Protein AF-A0A3C0C4B9-F1 (afdb_monomer_lite)

Foldseek 3Di:
DDPPPPCVVVVVVVVVVVVVVCCVVVVPPCPVVPAPQAADEPVVVVVCLVVVQWAEWEDDQQKIWTAGPVRHIYIYGHNDCVCVQVVSVVSVHHYHYDDDPDPPPPD

Secondary structure (DSSP, 8-state):
----TTTHHHHHHHHHHHHHHHHHHHS---TTTT---EE--HHHHHHHHHTT-EEEEEEETTEEEEEETTS-EEEEE-S--TTHHHHHHHTT-EEEEPPP---TT--

Sequence (107 aa):
MKKTSKNVGMYIILIVLVVSLVNVFLTPDGNKAGQTVEVLPYSQFLNEVNLGNVTKVKIDHEQLKGTLKSGKEFTTYILDPGTLPSEIAQKGVEVEVVPPPKNSWLT

Radius of gyration: 23.11 Å; chains: 1; bounding box: 40×40×72 Å

pLDDT: mean 81.41, std 14.68, range [41.47, 94.0]

Structure (mmCIF, N/CA/C/O backbone):
data_AF-A0A3C0C4B9-F1
#
_entry.id   AF-A0A3C0C4B9-F1
#
loop_
_atom_site.group_PDB
_atom_site.id
_atom_site.type_symbol
_atom_site.label_atom_id
_atom_site.label_alt_id
_atom_site.label_comp_id
_atom_site.label_asym_id
_atom_site.label_entity_id
_atom_site.label_seq_id
_atom_site.pdbx_PDB_ins_code
_atom_site.Cartn_x
_atom_site.Cartn_y
_atom_site.Cartn_z
_atom_site.occupancy
_atom_site.B_iso_or_equiv
_atom_site.auth_seq_id
_atom_site.auth_comp_id
_atom_site.auth_asym_id
_atom_site.auth_atom_id
_atom_site.pdbx_PDB_model_num
ATOM 1 N N . MET A 1 1 ? 26.427 11.526 -60.315 1.00 47.56 1 MET A N 1
ATOM 2 C CA . MET A 1 1 ? 25.892 11.955 -59.000 1.00 47.56 1 MET A CA 1
ATOM 3 C C . MET A 1 1 ? 24.709 11.057 -58.647 1.00 47.56 1 MET A C 1
ATOM 5 O O . MET A 1 1 ? 23.760 10.992 -59.419 1.00 47.56 1 MET A O 1
ATOM 9 N N . LYS A 1 2 ? 24.826 10.241 -57.589 1.00 51.56 2 LYS A N 1
ATOM 10 C CA . LYS A 1 2 ? 23.886 9.147 -57.268 1.00 51.56 2 LYS A CA 1
ATOM 11 C C . LYS A 1 2 ? 22.532 9.695 -56.778 1.00 51.56 2 LYS A C 1
ATOM 13 O O . LYS A 1 2 ? 22.499 10.574 -55.927 1.00 51.56 2 LYS A O 1
ATOM 18 N N . LYS A 1 3 ? 21.422 9.147 -57.296 1.00 59.97 3 LYS A N 1
ATOM 19 C CA . LYS A 1 3 ? 20.025 9.444 -56.908 1.00 59.97 3 LYS A CA 1
ATOM 20 C C . LYS A 1 3 ? 19.670 8.847 -55.533 1.00 59.97 3 LYS A C 1
ATOM 22 O O . LYS A 1 3 ? 18.766 8.028 -55.429 1.00 59.97 3 LYS A O 1
ATOM 27 N N . THR A 1 4 ? 20.392 9.206 -54.479 1.00 57.97 4 THR A N 1
ATOM 28 C CA . THR A 1 4 ? 20.120 8.715 -53.113 1.00 57.97 4 THR A CA 1
ATOM 29 C C . THR A 1 4 ? 19.229 9.654 -52.303 1.00 57.97 4 THR A C 1
ATOM 31 O O . THR A 1 4 ? 18.772 9.278 -51.235 1.00 57.97 4 THR A O 1
ATOM 34 N N . SER A 1 5 ? 18.907 10.847 -52.809 1.00 59.16 5 SER A N 1
ATOM 35 C CA . SER A 1 5 ? 18.149 11.857 -52.059 1.00 59.16 5 SER A CA 1
ATOM 36 C C . SER A 1 5 ? 16.630 11.654 -52.037 1.00 59.16 5 SER A C 1
ATOM 38 O O . SER A 1 5 ? 15.954 12.307 -51.250 1.00 59.16 5 SER A O 1
ATOM 40 N N . LYS A 1 6 ? 16.063 10.765 -52.866 1.00 64.75 6 LYS A N 1
ATOM 41 C CA . LYS A 1 6 ? 14.598 10.687 -53.034 1.00 64.75 6 LYS A CA 1
ATOM 42 C C . LYS A 1 6 ? 13.887 9.830 -51.980 1.00 64.75 6 LYS A C 1
ATOM 44 O O . LYS A 1 6 ? 12.709 10.045 -51.725 1.00 64.75 6 LYS A O 1
ATOM 49 N N . ASN A 1 7 ? 14.599 8.910 -51.329 1.00 70.44 7 ASN A N 1
ATOM 50 C CA . ASN A 1 7 ? 13.995 7.952 -50.394 1.00 70.44 7 ASN A CA 1
ATOM 51 C C . ASN A 1 7 ? 14.400 8.214 -48.938 1.00 70.44 7 ASN A C 1
ATOM 53 O O . ASN A 1 7 ? 13.774 7.686 -48.027 1.00 70.44 7 ASN A O 1
ATOM 57 N N . VAL A 1 8 ? 15.407 9.061 -48.704 1.00 82.00 8 VAL A N 1
ATOM 58 C CA . VAL A 1 8 ? 15.902 9.383 -47.356 1.00 82.00 8 VAL A CA 1
ATOM 59 C C . VAL A 1 8 ? 14.807 10.017 -46.496 1.00 82.00 8 VAL A C 1
ATOM 61 O O . VAL A 1 8 ? 14.661 9.640 -45.340 1.00 82.00 8 VAL A O 1
ATOM 64 N N . GLY A 1 9 ? 13.969 10.890 -47.068 1.00 83.31 9 GLY A N 1
ATOM 65 C CA . GLY A 1 9 ? 12.836 11.478 -46.345 1.00 83.31 9 GLY A CA 1
ATOM 66 C C . GLY A 1 9 ? 11.822 10.439 -45.851 1.00 83.31 9 GLY A C 1
ATOM 67 O O . GLY A 1 9 ? 11.355 10.532 -44.721 1.00 83.31 9 GLY A O 1
ATOM 68 N N . MET A 1 10 ? 11.543 9.404 -46.652 1.00 86.81 10 MET A N 1
ATOM 69 C CA . MET A 1 10 ? 10.645 8.309 -46.264 1.00 86.81 10 MET A CA 1
ATOM 70 C C . MET A 1 10 ? 11.217 7.503 -45.093 1.00 86.81 10 MET A C 1
ATOM 72 O O . MET A 1 10 ? 10.491 7.194 -44.152 1.00 86.81 10 MET A O 1
ATOM 76 N N . TYR A 1 11 ? 12.520 7.209 -45.117 1.00 88.56 11 TYR A N 1
ATOM 77 C CA . TYR A 1 11 ? 13.179 6.502 -44.017 1.00 88.56 11 TYR A CA 1
ATOM 78 C C . TYR A 1 11 ? 13.228 7.339 -42.734 1.00 88.56 11 TYR A C 1
ATOM 8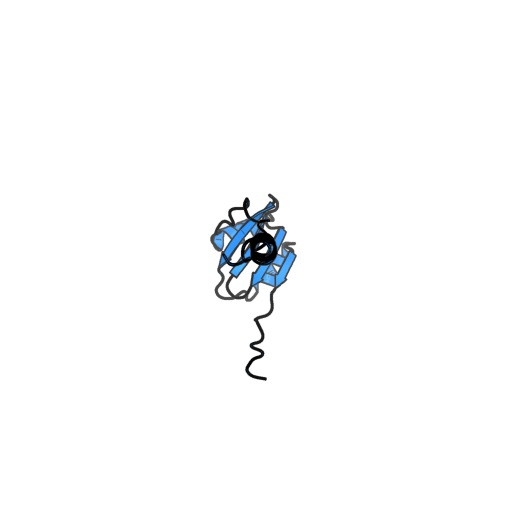0 O O . TYR A 1 11 ? 13.016 6.792 -41.657 1.00 88.56 11 TYR A O 1
ATOM 88 N N . ILE A 1 12 ? 13.432 8.658 -42.833 1.00 90.50 12 ILE A N 1
ATOM 89 C CA . ILE A 1 12 ? 13.387 9.559 -41.670 1.00 90.50 12 ILE A CA 1
ATOM 90 C C . ILE A 1 12 ? 11.991 9.551 -41.036 1.00 90.50 12 ILE A C 1
ATOM 92 O O . ILE A 1 12 ? 11.878 9.386 -39.826 1.00 90.50 12 ILE A O 1
ATOM 96 N N . ILE A 1 13 ? 10.930 9.661 -41.842 1.00 92.50 13 ILE A N 1
ATOM 97 C CA . ILE A 1 13 ? 9.543 9.600 -41.352 1.00 92.50 13 ILE A CA 1
ATOM 98 C C . ILE A 1 13 ? 9.266 8.262 -40.656 1.00 92.50 13 ILE A C 1
ATOM 100 O O . ILE A 1 13 ? 8.659 8.239 -39.589 1.00 92.50 13 ILE A O 1
ATOM 104 N N . LEU A 1 14 ? 9.746 7.155 -41.228 1.00 92.69 14 LEU A N 1
ATOM 105 C CA . LEU A 1 14 ? 9.567 5.819 -40.662 1.00 92.69 14 LEU A CA 1
ATOM 106 C C . LEU A 1 14 ? 10.289 5.677 -39.311 1.00 92.69 14 LEU A C 1
ATOM 108 O O . LEU A 1 14 ? 9.701 5.175 -38.357 1.00 92.69 14 LEU A O 1
ATOM 112 N N . ILE A 1 15 ? 11.522 6.179 -39.198 1.00 93.25 15 ILE A N 1
ATOM 113 C CA . ILE A 1 15 ? 12.275 6.187 -37.933 1.00 93.25 15 ILE A CA 1
ATOM 114 C C . ILE A 1 15 ? 11.549 7.026 -36.874 1.00 93.25 15 ILE A C 1
ATOM 116 O O . ILE A 1 15 ? 11.379 6.560 -35.750 1.00 93.25 15 ILE A O 1
ATOM 120 N N . VAL A 1 16 ? 11.078 8.228 -37.227 1.00 93.62 16 VAL A N 1
ATOM 121 C CA . VAL A 1 16 ? 10.316 9.089 -36.305 1.00 93.62 16 VAL A CA 1
ATOM 122 C C . VAL A 1 16 ? 9.046 8.384 -35.828 1.00 93.62 16 VAL A C 1
ATOM 124 O O . VAL A 1 16 ? 8.776 8.381 -34.631 1.00 93.62 16 VAL A O 1
ATOM 127 N N . LEU A 1 17 ? 8.315 7.718 -36.729 1.00 93.88 17 LEU A N 1
ATOM 128 C CA . LEU A 1 17 ? 7.116 6.954 -36.383 1.00 93.88 17 LEU A CA 1
ATOM 129 C C . LEU A 1 17 ? 7.425 5.847 -35.364 1.00 93.88 17 LEU A C 1
ATOM 131 O O . LEU A 1 17 ? 6.734 5.730 -34.356 1.00 93.88 17 LEU A O 1
ATOM 135 N N . VAL A 1 18 ? 8.475 5.055 -35.598 1.00 92.81 18 VAL A N 1
ATOM 136 C CA . VAL A 1 18 ? 8.874 3.972 -34.686 1.00 92.81 18 VAL A CA 1
ATOM 137 C C . VAL A 1 18 ? 9.281 4.526 -33.321 1.00 92.81 18 VAL A C 1
ATOM 139 O O . VAL A 1 18 ? 8.827 4.006 -32.306 1.00 92.81 18 VAL A O 1
ATOM 142 N N . VAL A 1 19 ? 10.073 5.602 -33.276 1.00 91.00 19 VAL A N 1
ATOM 143 C CA . VAL A 1 19 ? 10.467 6.254 -32.014 1.00 91.00 19 VAL A CA 1
ATOM 144 C C . VAL A 1 19 ? 9.245 6.788 -31.266 1.00 91.00 19 VAL A C 1
ATOM 146 O O . VAL A 1 1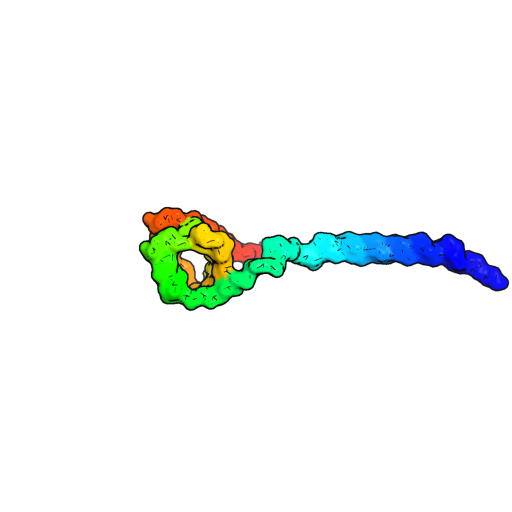9 ? 9.152 6.607 -30.055 1.00 91.00 19 VAL A O 1
ATOM 149 N N . SER A 1 20 ? 8.277 7.385 -31.965 1.00 86.88 20 SER A N 1
ATOM 150 C CA . SER A 1 20 ? 7.021 7.832 -31.355 1.00 86.88 20 SER A CA 1
ATOM 151 C C . SER A 1 20 ? 6.199 6.673 -30.794 1.00 86.88 20 SER A C 1
ATOM 153 O O . SER A 1 20 ? 5.693 6.791 -29.683 1.00 86.88 20 SER A O 1
ATOM 155 N N . LEU A 1 21 ? 6.089 5.547 -31.507 1.00 87.94 21 LEU A N 1
ATOM 156 C CA . LEU A 1 21 ? 5.373 4.365 -31.013 1.00 87.94 21 LEU A CA 1
ATOM 157 C C . LEU A 1 21 ? 6.070 3.755 -29.796 1.00 87.94 21 LEU A C 1
ATOM 159 O O . LEU A 1 21 ? 5.416 3.476 -28.799 1.00 87.94 21 LEU A O 1
ATOM 163 N N . VAL A 1 22 ? 7.394 3.613 -29.839 1.00 85.94 22 VAL A N 1
ATOM 164 C CA . VAL A 1 22 ? 8.201 3.197 -28.684 1.00 85.94 22 VAL A CA 1
ATOM 165 C C . VAL A 1 22 ? 7.962 4.151 -27.518 1.00 85.94 22 VAL A C 1
ATOM 167 O O . VAL A 1 22 ? 7.742 3.689 -26.411 1.00 85.94 22 VAL A O 1
ATOM 170 N N . ASN A 1 23 ? 7.911 5.463 -27.744 1.00 81.00 23 ASN A N 1
ATOM 171 C CA . ASN A 1 23 ? 7.616 6.413 -26.677 1.00 81.00 23 ASN A CA 1
ATOM 172 C C . ASN A 1 23 ? 6.186 6.250 -26.131 1.00 81.00 23 ASN A C 1
ATOM 174 O O . ASN A 1 23 ? 5.990 6.386 -24.938 1.00 81.00 23 ASN A O 1
ATOM 178 N N . VAL A 1 24 ? 5.188 5.914 -26.950 1.00 77.25 24 VAL A N 1
ATOM 179 C CA . VAL A 1 24 ? 3.810 5.684 -26.471 1.00 77.25 24 VAL A CA 1
ATOM 180 C C . VAL A 1 24 ? 3.671 4.359 -25.712 1.00 77.25 24 VAL A C 1
ATOM 182 O O . VAL A 1 24 ? 2.970 4.312 -24.710 1.00 77.25 24 VAL A O 1
ATOM 185 N N . PHE A 1 25 ? 4.337 3.293 -26.162 1.00 75.00 25 PHE A N 1
ATOM 186 C CA . PHE A 1 25 ? 4.219 1.956 -25.563 1.00 75.00 25 PHE A CA 1
ATOM 187 C C . PHE A 1 25 ? 5.232 1.679 -24.445 1.00 75.00 25 PHE A C 1
ATOM 189 O O . PHE A 1 25 ? 4.985 0.822 -23.602 1.00 75.00 25 PHE A O 1
ATOM 196 N N . LEU A 1 26 ? 6.378 2.363 -24.448 1.00 67.88 26 LEU A N 1
ATOM 197 C CA . LEU A 1 26 ? 7.442 2.214 -23.451 1.00 67.88 26 LEU A CA 1
ATOM 198 C C . LEU A 1 26 ? 7.554 3.411 -22.509 1.00 67.88 26 LEU A C 1
ATOM 200 O O . LEU A 1 26 ? 8.334 3.323 -21.565 1.00 67.88 26 LEU A O 1
ATOM 204 N N . THR A 1 27 ? 6.814 4.508 -22.719 1.00 60.34 27 THR A N 1
ATOM 205 C CA . THR A 1 27 ? 6.590 5.441 -21.608 1.00 60.34 27 THR A CA 1
ATOM 206 C C . THR A 1 27 ? 5.584 4.756 -20.699 1.00 60.34 27 THR A C 1
ATOM 208 O O . THR A 1 27 ? 4.425 4.632 -21.095 1.00 60.34 27 THR A O 1
ATOM 211 N N . PRO A 1 28 ? 5.996 4.266 -19.516 1.00 58.00 28 PRO A N 1
ATOM 212 C CA . PRO A 1 28 ? 5.040 3.725 -18.568 1.00 58.00 28 PRO A CA 1
ATOM 213 C C . PRO A 1 28 ? 4.030 4.832 -18.293 1.00 58.00 28 PRO A C 1
ATOM 215 O O . PRO A 1 28 ? 4.446 5.942 -17.957 1.00 58.00 28 PRO A O 1
ATOM 218 N N . ASP A 1 29 ? 2.744 4.549 -18.518 1.00 52.94 29 ASP A N 1
ATOM 219 C CA . ASP A 1 29 ? 1.624 5.463 -18.323 1.00 52.94 29 ASP A CA 1
ATOM 220 C C . ASP A 1 29 ? 1.914 6.477 -17.213 1.00 52.94 29 ASP A C 1
ATOM 222 O O . ASP A 1 29 ? 1.843 6.185 -16.017 1.00 52.94 29 ASP A O 1
ATOM 226 N N . GLY A 1 30 ? 2.241 7.701 -17.629 1.00 46.59 30 GLY A N 1
ATOM 227 C CA . GLY A 1 30 ? 2.511 8.847 -16.766 1.00 46.59 30 GLY A CA 1
ATOM 228 C C . GLY A 1 30 ? 1.271 9.340 -16.016 1.00 46.59 30 GLY A C 1
ATOM 229 O O . GLY A 1 30 ? 1.287 10.440 -15.472 1.00 46.59 30 GLY A O 1
ATOM 230 N N . ASN A 1 31 ? 0.222 8.519 -15.901 1.00 44.19 31 ASN A N 1
ATOM 231 C CA . ASN A 1 31 ? -0.937 8.730 -15.032 1.00 44.19 31 ASN A CA 1
ATOM 232 C C . ASN A 1 31 ? -0.585 8.618 -13.530 1.00 44.19 31 ASN A C 1
ATOM 234 O O . ASN A 1 31 ? -1.461 8.440 -12.692 1.00 44.19 31 ASN A O 1
ATOM 238 N N . LYS A 1 32 ? 0.703 8.730 -13.178 1.00 49.47 32 LYS A N 1
ATOM 239 C CA . LYS A 1 32 ? 1.227 8.930 -11.819 1.00 49.47 32 LYS A CA 1
ATOM 240 C C . LYS A 1 32 ? 2.261 10.066 -11.752 1.00 49.47 32 LYS A C 1
ATOM 242 O O . LYS A 1 32 ? 2.978 10.185 -10.769 1.00 49.47 32 LYS A O 1
ATOM 247 N N . ALA A 1 33 ? 2.345 10.942 -12.757 1.00 41.47 33 ALA A N 1
ATOM 248 C CA . ALA A 1 33 ? 3.279 12.078 -12.769 1.00 41.47 33 ALA A CA 1
ATOM 249 C C . ALA A 1 33 ? 2.851 13.269 -11.875 1.00 41.47 33 ALA A C 1
ATOM 251 O O . ALA A 1 33 ? 3.409 14.357 -11.987 1.00 41.47 33 ALA A O 1
ATOM 252 N N . GLY A 1 34 ? 1.875 13.082 -10.979 1.00 44.03 34 GLY A N 1
ATOM 253 C CA . GLY A 1 34 ? 1.421 14.113 -10.036 1.00 44.03 34 GLY A CA 1
ATOM 254 C C . GLY A 1 34 ? 1.091 13.611 -8.630 1.00 44.03 34 GLY A C 1
ATOM 255 O O . GLY A 1 34 ? 0.757 14.417 -7.767 1.00 44.03 34 GLY A O 1
ATOM 256 N N . GLN A 1 35 ? 1.193 12.307 -8.370 1.00 49.91 35 GLN A N 1
ATOM 257 C CA . GLN A 1 35 ? 1.033 11.764 -7.026 1.00 49.91 35 GLN A CA 1
ATOM 258 C C . GLN A 1 35 ? 2.405 11.310 -6.561 1.00 49.91 35 GLN A C 1
ATOM 260 O O . GLN A 1 35 ? 2.883 10.240 -6.925 1.00 49.91 35 GLN A O 1
ATOM 265 N N . THR A 1 36 ? 3.069 12.169 -5.793 1.00 55.25 36 THR A N 1
ATOM 266 C CA . THR A 1 36 ? 4.193 11.760 -4.959 1.00 55.25 36 THR A CA 1
ATOM 267 C C . THR A 1 36 ? 3.713 10.591 -4.106 1.00 55.25 36 THR A C 1
ATOM 269 O O . THR A 1 36 ? 2.988 10.781 -3.132 1.00 55.25 36 THR A O 1
ATOM 272 N N . VAL A 1 37 ? 4.055 9.369 -4.519 1.00 64.00 37 VAL A N 1
ATOM 273 C CA . VAL A 1 37 ? 3.812 8.175 -3.717 1.00 64.00 37 VAL A CA 1
ATOM 274 C C . VAL A 1 37 ? 4.699 8.324 -2.492 1.00 64.00 37 VAL A C 1
ATOM 276 O O . VAL A 1 37 ? 5.910 8.114 -2.550 1.00 64.00 37 VAL A O 1
ATOM 279 N N . GLU A 1 38 ? 4.105 8.798 -1.404 1.00 80.50 38 GLU A N 1
ATOM 280 C CA . GLU A 1 38 ? 4.838 9.050 -0.175 1.00 80.50 38 G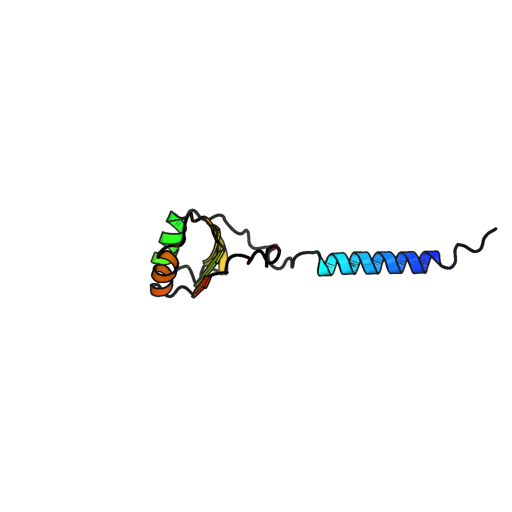LU A CA 1
ATOM 281 C C . GLU A 1 38 ? 5.173 7.714 0.483 1.00 80.50 38 GLU A C 1
ATOM 283 O O . GLU A 1 38 ? 4.330 6.815 0.567 1.00 80.50 38 GLU A O 1
ATOM 288 N N . VAL A 1 39 ? 6.416 7.578 0.941 1.00 87.75 39 VAL A N 1
ATOM 289 C CA . VAL A 1 39 ? 6.803 6.440 1.768 1.00 87.75 39 VAL A CA 1
ATOM 290 C C . VAL A 1 39 ? 6.248 6.687 3.164 1.00 87.75 39 VAL A C 1
ATOM 292 O O . VAL A 1 39 ? 6.752 7.533 3.899 1.00 87.75 39 VAL A O 1
ATOM 295 N N . LEU A 1 40 ? 5.190 5.959 3.510 1.00 89.88 40 LEU A N 1
ATOM 296 C CA . LEU A 1 40 ? 4.523 6.060 4.798 1.00 89.88 40 LEU A CA 1
ATOM 297 C C . LEU A 1 40 ? 5.115 5.018 5.759 1.00 89.88 40 LEU A C 1
ATOM 299 O O . LEU A 1 40 ? 5.107 3.821 5.442 1.00 89.88 40 LEU A O 1
ATOM 303 N N . PRO A 1 41 ? 5.608 5.424 6.943 1.00 92.69 41 PRO A N 1
ATOM 304 C CA . PRO A 1 41 ? 6.046 4.480 7.964 1.00 92.69 41 PRO A CA 1
ATOM 305 C C . PRO A 1 41 ? 4.927 3.507 8.341 1.00 92.69 41 PRO A C 1
ATOM 307 O O . PRO A 1 41 ? 3.762 3.895 8.435 1.00 92.69 41 PRO A O 1
ATOM 310 N N . TYR A 1 42 ? 5.280 2.250 8.608 1.00 90.44 42 TYR A N 1
ATOM 311 C CA . TYR A 1 42 ? 4.307 1.198 8.917 1.00 90.44 42 TYR A CA 1
ATOM 312 C C . TYR A 1 42 ? 3.393 1.545 10.107 1.00 90.44 42 TYR A C 1
ATOM 314 O O . TYR A 1 42 ? 2.180 1.354 10.047 1.00 90.44 42 TYR A O 1
ATOM 322 N N . SER A 1 43 ? 3.949 2.129 11.172 1.00 91.19 43 SER A N 1
ATOM 323 C CA . SER A 1 43 ? 3.176 2.575 12.339 1.00 91.19 43 SER A CA 1
ATOM 324 C C . SER A 1 43 ? 2.133 3.636 11.983 1.00 91.19 43 SER A C 1
ATOM 326 O O . SER A 1 43 ? 1.015 3.607 12.496 1.00 91.19 43 SER A O 1
ATOM 328 N N . GLN A 1 44 ? 2.476 4.552 11.079 1.00 92.06 44 GLN A N 1
ATOM 329 C CA . GLN A 1 44 ? 1.563 5.590 10.625 1.00 92.06 44 GLN A CA 1
ATOM 330 C C . GLN A 1 44 ? 0.483 5.013 9.711 1.00 92.06 44 GLN A C 1
ATOM 332 O O . GLN A 1 44 ? -0.681 5.359 9.869 1.00 92.06 44 GLN A O 1
ATOM 337 N N . PHE A 1 45 ? 0.831 4.065 8.839 1.00 92.62 45 PHE A N 1
ATOM 338 C CA . PHE A 1 45 ? -0.152 3.292 8.079 1.00 92.62 45 PHE A CA 1
ATOM 339 C C . PHE A 1 45 ? -1.186 2.620 8.996 1.00 92.62 45 PHE A C 1
ATOM 341 O O . PHE A 1 45 ? -2.385 2.798 8.786 1.00 92.62 45 PHE A O 1
ATOM 348 N N . LEU A 1 46 ? -0.749 1.909 10.042 1.00 91.62 46 LEU A N 1
ATOM 349 C CA . LEU A 1 46 ? -1.668 1.282 10.998 1.00 91.62 46 LEU A CA 1
ATOM 350 C C . LEU A 1 46 ? -2.578 2.306 11.683 1.00 91.62 46 LEU A C 1
ATOM 352 O O . LEU A 1 46 ? -3.757 2.035 11.912 1.00 91.62 46 LEU A O 1
ATOM 356 N N . ASN A 1 47 ? -2.050 3.489 11.998 1.00 93.38 47 ASN A N 1
ATOM 357 C CA . ASN A 1 47 ? -2.852 4.572 12.552 1.00 93.38 47 ASN A CA 1
ATOM 358 C C . ASN A 1 47 ? -3.919 5.049 11.552 1.00 93.38 47 ASN A C 1
ATOM 360 O O . ASN A 1 47 ? -5.091 5.120 11.907 1.00 93.38 47 ASN A O 1
ATOM 364 N N . GLU A 1 48 ? -3.552 5.286 10.290 1.00 92.56 48 GLU A N 1
ATOM 365 C CA . GLU A 1 48 ? -4.498 5.684 9.238 1.00 92.56 48 GLU A CA 1
ATOM 366 C C . GLU A 1 48 ? -5.577 4.621 8.981 1.00 92.56 48 GLU A C 1
ATOM 368 O O . GLU A 1 48 ? -6.738 4.963 8.742 1.00 92.56 48 GLU A O 1
ATOM 373 N N . VAL A 1 49 ? -5.236 3.331 9.067 1.00 93.06 49 VAL A N 1
ATOM 374 C CA . VAL A 1 49 ? -6.217 2.236 8.978 1.00 93.06 49 VAL A CA 1
ATOM 375 C C . VAL A 1 49 ? -7.179 2.268 10.163 1.00 93.06 49 VAL A C 1
ATOM 377 O O . VAL A 1 49 ? -8.389 2.161 9.971 1.00 93.06 49 VAL A O 1
ATOM 380 N N . ASN A 1 50 ? -6.671 2.451 11.384 1.00 91.31 50 ASN A N 1
ATOM 381 C CA . ASN A 1 50 ? -7.509 2.525 12.583 1.00 91.31 50 ASN A CA 1
ATOM 382 C C . ASN A 1 50 ? -8.422 3.758 12.593 1.00 91.31 50 ASN A C 1
ATOM 384 O O . ASN A 1 50 ? -9.556 3.670 13.059 1.00 91.31 50 ASN A O 1
ATOM 388 N N . LEU A 1 51 ? -7.954 4.878 12.039 1.00 92.06 51 LEU A N 1
ATOM 389 C CA . LEU A 1 51 ? -8.756 6.082 11.811 1.00 92.06 51 LEU A CA 1
ATOM 390 C C . LEU A 1 51 ? -9.760 5.918 10.656 1.00 92.06 51 LEU A C 1
ATOM 392 O O . LEU A 1 51 ? -10.631 6.765 10.467 1.00 92.06 51 LEU A O 1
ATOM 396 N N . GLY A 1 52 ? -9.656 4.837 9.876 1.00 92.12 52 GLY A N 1
ATOM 397 C CA . GLY A 1 52 ? -10.505 4.580 8.719 1.00 92.12 52 GLY A CA 1
ATOM 398 C C . GLY A 1 52 ? -10.221 5.519 7.547 1.00 92.12 52 GLY A C 1
ATOM 399 O O . GLY A 1 52 ? -11.114 5.763 6.741 1.00 92.12 52 GLY A O 1
ATOM 400 N N . ASN A 1 53 ? -9.013 6.071 7.445 1.00 93.12 53 ASN A N 1
ATOM 401 C CA . ASN A 1 53 ? -8.601 6.977 6.372 1.00 93.12 53 ASN A CA 1
ATOM 402 C C . ASN A 1 53 ? -8.071 6.245 5.138 1.00 93.12 53 ASN A C 1
ATOM 404 O O . ASN A 1 53 ? -7.866 6.877 4.106 1.00 93.12 53 ASN A O 1
ATOM 408 N N . VAL A 1 54 ? -7.862 4.932 5.214 1.00 94.00 54 VAL A N 1
ATOM 409 C CA . VAL A 1 54 ? -7.416 4.099 4.092 1.00 94.00 54 VAL A CA 1
ATOM 410 C C . VAL A 1 54 ? -8.630 3.504 3.378 1.00 94.00 54 VAL A C 1
ATOM 412 O O . VAL A 1 54 ? -9.555 3.022 4.023 1.00 94.00 54 VAL A O 1
ATOM 415 N N . THR A 1 55 ? -8.636 3.553 2.046 1.00 93.38 55 THR A N 1
ATOM 416 C CA . THR A 1 55 ? -9.728 3.013 1.210 1.00 93.38 55 THR A CA 1
ATOM 417 C C . THR A 1 55 ? -9.359 1.681 0.586 1.00 93.38 55 THR A C 1
ATOM 419 O O . THR A 1 55 ? -10.119 0.722 0.682 1.00 93.38 55 THR A O 1
ATOM 422 N N . LYS A 1 56 ? -8.172 1.618 -0.018 1.00 92.94 56 LYS A N 1
ATOM 423 C CA . LYS A 1 56 ? -7.675 0.447 -0.722 1.00 92.94 56 LYS A CA 1
ATOM 424 C C . LYS A 1 56 ? -6.226 0.191 -0.365 1.00 92.94 56 LYS A C 1
ATOM 426 O O . LYS A 1 56 ? -5.449 1.130 -0.187 1.00 92.94 56 LYS A O 1
ATOM 431 N N . VAL A 1 57 ? -5.877 -1.083 -0.287 1.00 93.50 57 VAL A N 1
ATOM 432 C CA . VAL A 1 57 ? -4.532 -1.586 -0.055 1.00 93.50 57 VAL A CA 1
ATOM 433 C C . VAL A 1 57 ? -4.239 -2.701 -1.051 1.00 93.50 57 VAL A C 1
ATOM 435 O O . VAL A 1 57 ? -5.040 -3.610 -1.241 1.00 93.50 57 VAL A O 1
ATOM 438 N N . LYS A 1 58 ? -3.062 -2.640 -1.663 1.00 92.25 58 LYS A N 1
ATOM 439 C CA . LYS A 1 58 ? -2.499 -3.654 -2.541 1.00 92.25 58 LYS A CA 1
ATOM 440 C C . LYS A 1 58 ? -1.198 -4.166 -1.943 1.00 92.25 58 LYS A C 1
ATOM 442 O O . LYS A 1 58 ? -0.273 -3.383 -1.737 1.00 92.25 58 LYS A O 1
ATOM 447 N N . ILE A 1 59 ? -1.137 -5.461 -1.672 1.00 90.25 59 ILE A N 1
ATOM 448 C CA . ILE A 1 59 ? 0.017 -6.129 -1.070 1.00 90.25 59 ILE A CA 1
ATOM 449 C C . ILE A 1 59 ? 0.733 -6.919 -2.160 1.00 90.25 59 ILE A C 1
ATOM 451 O O . ILE A 1 59 ? 0.132 -7.768 -2.819 1.00 90.25 59 ILE A O 1
ATOM 455 N N . ASP A 1 60 ? 2.011 -6.617 -2.340 1.00 88.94 60 ASP A N 1
ATOM 456 C CA . ASP A 1 60 ? 2.922 -7.254 -3.281 1.00 88.94 60 ASP A CA 1
ATOM 457 C C . ASP A 1 60 ? 4.201 -7.646 -2.531 1.00 88.94 60 ASP A C 1
ATOM 459 O O . ASP A 1 60 ? 5.112 -6.837 -2.351 1.00 88.94 60 ASP A O 1
ATOM 463 N N . HIS A 1 61 ? 4.232 -8.889 -2.043 1.00 83.69 61 HIS A N 1
ATOM 464 C CA . HIS A 1 61 ? 5.295 -9.431 -1.188 1.00 83.69 61 HIS A CA 1
ATOM 465 C C . HIS A 1 61 ? 5.583 -8.544 0.032 1.00 83.69 61 HIS A C 1
ATOM 467 O O . HIS A 1 61 ? 4.785 -8.494 0.965 1.00 83.69 61 HIS A O 1
ATOM 473 N N . GLU A 1 62 ? 6.716 -7.843 0.012 1.00 86.31 62 GLU A N 1
ATOM 474 C CA . GLU A 1 62 ? 7.218 -6.985 1.085 1.00 86.31 62 GLU A CA 1
ATOM 475 C C . GLU A 1 62 ? 6.787 -5.518 0.911 1.00 86.31 62 GLU A C 1
ATOM 477 O O . GLU A 1 62 ? 7.095 -4.660 1.741 1.00 86.31 62 GLU A O 1
ATOM 482 N N . GLN A 1 63 ? 6.076 -5.202 -0.175 1.00 88.94 63 GLN A N 1
ATOM 483 C CA . GLN A 1 63 ? 5.599 -3.863 -0.486 1.00 88.94 63 GLN A CA 1
ATOM 484 C C . GLN A 1 63 ? 4.076 -3.786 -0.378 1.00 88.94 63 GLN A C 1
ATOM 486 O O . GLN A 1 63 ? 3.336 -4.587 -0.944 1.00 88.94 63 GLN A O 1
ATOM 491 N N . LEU A 1 64 ? 3.593 -2.749 0.297 1.00 91.25 64 LEU A N 1
ATOM 492 C CA . LEU A 1 64 ? 2.177 -2.439 0.421 1.00 91.25 64 LEU A CA 1
ATOM 493 C C . LEU A 1 64 ? 1.923 -1.052 -0.162 1.00 91.25 64 LEU A C 1
ATOM 495 O O . LEU A 1 64 ? 2.511 -0.065 0.273 1.00 91.25 64 LEU A O 1
ATOM 499 N N . LYS A 1 65 ? 1.032 -0.969 -1.147 1.00 92.00 65 LYS A N 1
ATOM 500 C CA . LYS A 1 65 ? 0.580 0.28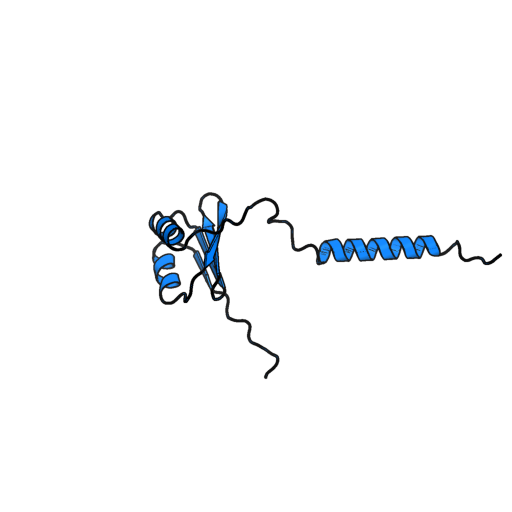4 -1.761 1.00 92.00 65 LYS A CA 1
ATOM 501 C C . LYS A 1 65 ? -0.838 0.566 -1.317 1.00 92.00 65 LYS A C 1
ATOM 503 O O . LYS A 1 65 ? -1.696 -0.296 -1.463 1.00 92.00 65 LYS A O 1
ATOM 508 N N . GLY A 1 66 ? -1.096 1.751 -0.790 1.00 91.31 66 GLY A N 1
ATOM 509 C CA . GLY A 1 66 ? -2.422 2.122 -0.317 1.00 91.31 66 GLY A CA 1
ATOM 510 C C . GLY A 1 66 ? -2.903 3.444 -0.887 1.00 91.31 66 GLY A C 1
ATOM 511 O O . GLY A 1 66 ? -2.112 4.280 -1.322 1.00 91.31 66 GLY A O 1
ATOM 512 N N . THR A 1 67 ? -4.217 3.634 -0.850 1.00 92.69 67 THR A N 1
ATOM 513 C CA . THR A 1 67 ? -4.883 4.878 -1.234 1.00 92.69 67 THR A CA 1
ATOM 514 C C . THR A 1 67 ? -5.678 5.397 -0.045 1.00 92.69 67 THR A C 1
ATOM 516 O O . THR A 1 67 ? -6.539 4.702 0.504 1.00 92.69 67 THR A O 1
ATOM 519 N N . LEU A 1 68 ? -5.395 6.629 0.368 1.00 92.00 68 LEU A N 1
ATOM 520 C CA . LEU A 1 68 ? -6.160 7.320 1.402 1.00 92.00 68 LEU A CA 1
ATOM 521 C C . LEU A 1 68 ? -7.497 7.822 0.844 1.00 92.00 68 LEU A C 1
ATOM 523 O O . LEU A 1 68 ? -7.640 8.050 -0.355 1.00 92.00 68 LEU A O 1
ATOM 527 N N . LYS A 1 69 ? -8.465 8.087 1.723 1.00 90.12 69 LYS A N 1
ATOM 528 C CA . LYS A 1 69 ? -9.749 8.731 1.395 1.00 90.12 69 LYS A CA 1
ATOM 529 C C . LYS A 1 69 ? -9.576 10.100 0.737 1.00 90.12 69 LYS A C 1
ATOM 531 O O . LYS A 1 69 ? -10.443 10.524 -0.016 1.00 90.12 69 LYS A O 1
ATOM 536 N N . SER A 1 70 ? -8.452 10.773 0.990 1.00 86.38 70 SER A N 1
ATOM 537 C CA . SER A 1 70 ? -8.070 12.025 0.325 1.00 86.38 70 SER A CA 1
ATOM 538 C C . SER A 1 70 ? -7.656 11.847 -1.143 1.00 86.38 70 SER A C 1
ATOM 540 O O . SER A 1 70 ? -7.404 12.837 -1.824 1.00 86.38 70 SER A O 1
ATOM 542 N N . GLY A 1 71 ? -7.547 10.606 -1.630 1.00 85.38 71 GLY A N 1
ATOM 543 C CA . GLY A 1 71 ? -7.060 10.267 -2.967 1.00 85.38 71 GLY A CA 1
ATOM 544 C C . GLY A 1 71 ? -5.537 10.176 -3.070 1.00 85.38 71 GLY A C 1
ATOM 545 O O . GLY A 1 71 ? -5.022 9.872 -4.142 1.00 85.38 71 GLY A O 1
ATOM 546 N N . LYS A 1 72 ? -4.803 10.423 -1.976 1.00 88.44 72 LYS A N 1
ATOM 547 C CA . LYS A 1 72 ? -3.340 10.328 -1.947 1.00 88.44 72 LYS A CA 1
ATOM 548 C C . LYS A 1 72 ? -2.887 8.871 -1.877 1.00 88.44 72 LYS A C 1
ATOM 550 O O . LYS A 1 72 ? -3.359 8.108 -1.033 1.00 88.44 72 LYS A O 1
ATOM 555 N N . GLU A 1 73 ? -1.947 8.509 -2.740 1.00 90.50 73 GLU A N 1
ATOM 556 C CA . GLU A 1 73 ? -1.296 7.203 -2.724 1.00 90.50 73 GLU A CA 1
ATOM 557 C C . GLU A 1 73 ? -0.075 7.208 -1.801 1.00 90.50 73 GLU A C 1
ATOM 559 O O . GLU A 1 73 ? 0.679 8.182 -1.736 1.00 90.50 73 GLU A O 1
ATOM 564 N N . PHE A 1 74 ? 0.140 6.096 -1.107 1.00 91.94 74 PHE A N 1
ATOM 565 C CA . PHE A 1 74 ? 1.321 5.874 -0.284 1.00 91.94 74 PHE A CA 1
ATOM 566 C C . PHE A 1 74 ? 1.865 4.465 -0.486 1.00 91.94 74 PHE A C 1
ATOM 568 O O . PHE A 1 74 ? 1.169 3.559 -0.950 1.00 91.94 74 PHE A O 1
ATOM 575 N N . THR A 1 75 ? 3.127 4.278 -0.123 1.00 92.81 75 THR A N 1
ATOM 576 C CA . THR A 1 75 ? 3.767 2.964 -0.062 1.00 92.81 75 THR A CA 1
ATOM 577 C C . THR A 1 75 ? 4.355 2.745 1.319 1.00 92.81 75 THR A C 1
ATOM 579 O O . THR A 1 75 ? 4.967 3.643 1.888 1.00 92.81 75 THR A O 1
ATOM 582 N N . THR A 1 76 ? 4.196 1.543 1.849 1.00 92.38 76 THR A N 1
ATOM 583 C CA . THR A 1 76 ? 4.853 1.087 3.070 1.00 92.38 76 THR A CA 1
ATOM 584 C C . THR A 1 76 ? 5.480 -0.283 2.830 1.00 92.38 76 THR A C 1
ATOM 586 O O . THR A 1 76 ? 5.176 -0.949 1.837 1.00 92.38 76 THR A O 1
ATOM 589 N N . TYR A 1 77 ? 6.383 -0.682 3.717 1.00 90.56 77 TYR A N 1
ATOM 590 C CA . TYR A 1 77 ? 7.117 -1.937 3.613 1.00 90.56 77 TYR A CA 1
ATOM 591 C C . TYR A 1 77 ? 6.812 -2.803 4.825 1.00 90.56 77 TYR A C 1
ATOM 593 O O . TYR A 1 77 ? 6.772 -2.308 5.955 1.00 90.56 77 TYR A O 1
ATOM 601 N N . ILE A 1 78 ? 6.585 -4.085 4.572 1.00 88.44 78 ILE A N 1
ATOM 602 C CA . ILE A 1 78 ? 6.243 -5.087 5.577 1.00 88.44 78 ILE A CA 1
ATOM 603 C C . ILE A 1 78 ? 7.149 -6.302 5.395 1.00 88.44 78 ILE A C 1
ATOM 605 O O . ILE A 1 78 ? 7.494 -6.649 4.272 1.00 88.44 78 ILE A O 1
ATOM 609 N N . LEU A 1 79 ? 7.540 -6.938 6.500 1.00 82.50 79 LEU A N 1
ATOM 610 C CA . LEU A 1 79 ? 8.356 -8.155 6.446 1.00 82.50 79 LEU A CA 1
ATOM 611 C C . LEU A 1 79 ? 7.512 -9.383 6.074 1.00 82.50 79 LEU A C 1
ATOM 613 O O . LEU A 1 79 ? 7.945 -10.223 5.297 1.00 82.50 79 LEU A O 1
ATOM 617 N N . ASP A 1 80 ? 6.305 -9.479 6.633 1.00 81.81 80 ASP A N 1
ATOM 618 C CA . ASP A 1 80 ? 5.337 -10.535 6.343 1.00 81.81 80 ASP A CA 1
ATOM 619 C C . ASP A 1 80 ? 3.917 -9.979 6.545 1.00 81.81 80 ASP A C 1
ATOM 621 O O . ASP A 1 80 ? 3.651 -9.374 7.592 1.00 81.81 80 ASP A O 1
ATOM 625 N N . PRO A 1 81 ? 2.997 -10.138 5.576 1.00 77.81 81 PRO A N 1
ATOM 626 C CA . PRO A 1 81 ? 1.603 -9.757 5.755 1.00 77.81 81 PRO A CA 1
ATOM 627 C C . PRO A 1 81 ? 0.870 -10.551 6.842 1.00 77.81 81 PRO A C 1
ATOM 629 O O . PRO A 1 81 ? -0.050 -9.985 7.422 1.00 77.81 81 PRO A O 1
ATOM 632 N N . GLY A 1 82 ? 1.226 -11.803 7.155 1.00 85.12 82 GLY A N 1
ATOM 633 C CA . GLY A 1 82 ? 0.601 -12.563 8.252 1.00 85.12 82 GLY A CA 1
ATOM 634 C C . GLY A 1 82 ? -0.934 -12.416 8.345 1.00 85.12 82 GLY A C 1
ATOM 635 O O . GLY A 1 82 ? -1.667 -12.783 7.425 1.00 85.12 82 GLY A O 1
ATOM 636 N N . THR A 1 83 ? -1.431 -11.846 9.453 1.00 86.81 83 THR A N 1
ATOM 637 C CA . THR A 1 83 ? -2.864 -11.556 9.695 1.00 86.81 83 THR A CA 1
ATOM 638 C C . THR A 1 83 ? -3.326 -10.174 9.221 1.00 86.81 83 THR A C 1
ATOM 640 O O . THR A 1 83 ? -4.533 -9.913 9.192 1.00 86.81 83 THR A O 1
ATOM 643 N N . LEU A 1 84 ? -2.406 -9.302 8.796 1.00 88.50 84 LEU A N 1
ATOM 644 C CA . LEU A 1 84 ? -2.667 -7.908 8.433 1.00 88.50 84 LEU A CA 1
ATOM 645 C C . LEU A 1 84 ? -3.792 -7.753 7.394 1.00 88.50 84 LEU A C 1
ATOM 647 O O . LEU A 1 84 ? -4.693 -6.956 7.652 1.00 88.50 84 LEU A O 1
ATOM 651 N N . PRO A 1 85 ? -3.836 -8.512 6.273 1.00 89.75 85 PRO A N 1
ATOM 652 C CA . PRO A 1 85 ? -4.925 -8.402 5.299 1.00 89.75 85 PRO A CA 1
ATOM 653 C C . PRO A 1 85 ? -6.307 -8.611 5.926 1.00 89.75 85 PRO A C 1
ATOM 655 O O . PRO A 1 85 ? -7.257 -7.908 5.594 1.00 89.75 85 PRO A O 1
ATOM 658 N N . SER A 1 86 ? -6.412 -9.561 6.858 1.00 90.19 86 SER A N 1
ATOM 659 C CA . SER A 1 86 ? -7.674 -9.891 7.524 1.00 90.19 86 SER A CA 1
ATOM 660 C C . SER A 1 86 ? -8.079 -8.814 8.528 1.00 90.19 86 SER A C 1
ATOM 662 O O . SER A 1 86 ? -9.259 -8.487 8.636 1.00 90.19 86 SER A O 1
ATOM 664 N N . GLU A 1 87 ? -7.116 -8.248 9.256 1.00 90.75 87 GLU A N 1
ATOM 665 C CA . GLU A 1 87 ? -7.358 -7.179 10.229 1.00 90.75 87 GLU A CA 1
ATOM 666 C C . GLU A 1 87 ? -7.806 -5.884 9.550 1.00 90.75 87 GLU A C 1
ATOM 668 O O . GLU A 1 87 ? -8.794 -5.279 9.965 1.00 90.75 87 GLU A O 1
ATOM 673 N N . ILE A 1 88 ? -7.129 -5.476 8.473 1.00 91.06 88 ILE A N 1
ATOM 674 C CA . ILE A 1 88 ? -7.476 -4.243 7.755 1.00 91.06 88 ILE A CA 1
ATOM 675 C C . ILE A 1 88 ? -8.781 -4.402 6.956 1.00 91.06 88 ILE A C 1
ATOM 677 O O . ILE A 1 88 ? -9.572 -3.461 6.890 1.00 91.06 88 ILE A O 1
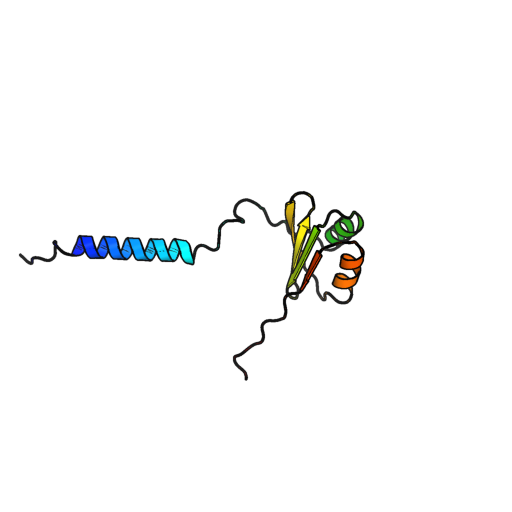ATOM 681 N N . ALA A 1 89 ? -9.072 -5.600 6.430 1.00 91.19 89 ALA A N 1
ATOM 682 C CA . ALA A 1 89 ? -10.347 -5.886 5.771 1.00 91.19 89 ALA A CA 1
ATOM 683 C C . ALA A 1 89 ? -11.533 -5.775 6.744 1.00 91.19 89 ALA A C 1
ATOM 685 O O . ALA A 1 89 ? -12.569 -5.210 6.396 1.00 91.19 89 ALA A O 1
ATOM 686 N N . GLN A 1 90 ? -11.372 -6.225 7.995 1.00 91.69 90 GLN A N 1
ATOM 687 C CA . GLN A 1 90 ? -12.389 -6.047 9.043 1.00 91.69 90 GLN A CA 1
ATOM 688 C C . GLN A 1 90 ? -12.658 -4.573 9.379 1.00 91.69 90 GLN A C 1
ATOM 690 O O . GLN A 1 90 ? -13.737 -4.240 9.865 1.00 91.69 90 GLN A O 1
ATOM 695 N N . LYS A 1 91 ? -11.704 -3.676 9.104 1.00 89.38 91 LYS A N 1
ATOM 696 C CA . LYS A 1 91 ? -11.874 -2.220 9.241 1.00 89.38 91 LYS A CA 1
ATOM 697 C C . LYS A 1 91 ? -12.560 -1.573 8.029 1.00 89.38 91 LYS A C 1
ATOM 699 O O . LYS A 1 91 ? -12.717 -0.356 8.010 1.00 89.38 91 LYS A O 1
ATOM 704 N N . GLY A 1 92 ? -12.987 -2.362 7.040 1.00 88.75 92 GLY A N 1
ATOM 705 C CA . GLY A 1 92 ? -13.671 -1.879 5.839 1.00 88.75 92 GLY A CA 1
ATOM 706 C C . GLY A 1 92 ? -12.732 -1.373 4.742 1.00 88.75 92 GLY A C 1
ATOM 707 O O . GLY A 1 92 ? -13.177 -0.644 3.859 1.00 88.75 92 GLY A O 1
ATOM 708 N N . VAL A 1 93 ? -11.446 -1.734 4.800 1.00 93.81 93 VAL A N 1
ATOM 709 C CA . VAL A 1 93 ? -10.471 -1.435 3.743 1.00 93.81 93 VAL A CA 1
ATOM 710 C C . VAL A 1 93 ? -10.572 -2.497 2.645 1.00 93.81 93 VAL A C 1
ATOM 712 O O . VAL A 1 93 ? -10.611 -3.691 2.940 1.00 93.81 93 VAL A O 1
ATOM 715 N N . GLU A 1 94 ? -10.576 -2.087 1.377 1.00 93.69 94 GLU A N 1
ATOM 716 C CA . GLU A 1 94 ? -10.470 -3.019 0.250 1.00 93.69 94 GLU A CA 1
ATOM 717 C C . GLU A 1 94 ? -9.034 -3.550 0.152 1.00 93.69 94 GLU A C 1
ATOM 719 O O . GLU A 1 94 ? -8.091 -2.768 0.020 1.00 93.69 94 GLU A O 1
ATOM 724 N N . VAL A 1 95 ? -8.856 -4.871 0.205 1.00 92.50 95 VAL A N 1
ATOM 725 C CA . VAL A 1 95 ? -7.528 -5.502 0.186 1.00 92.50 95 VAL A CA 1
ATOM 726 C C . VAL A 1 95 ? -7.354 -6.359 -1.058 1.00 92.50 95 VAL A C 1
ATOM 728 O O . VAL A 1 95 ? -8.124 -7.283 -1.306 1.00 92.50 95 VAL A O 1
ATOM 731 N N . GLU A 1 96 ? -6.298 -6.080 -1.814 1.00 91.81 96 GLU A N 1
ATOM 732 C CA . GLU A 1 96 ? -5.874 -6.836 -2.988 1.00 91.81 96 GLU A CA 1
ATOM 733 C C . GLU A 1 96 ? -4.502 -7.463 -2.709 1.00 91.81 96 GLU A C 1
ATOM 735 O O . GLU A 1 96 ? -3.549 -6.758 -2.379 1.00 91.81 96 GLU A O 1
ATOM 740 N N . VAL A 1 97 ? -4.380 -8.784 -2.839 1.00 88.06 97 VAL A N 1
ATOM 741 C CA . VAL A 1 97 ? -3.106 -9.495 -2.652 1.00 88.06 97 VAL A CA 1
ATOM 742 C C . VAL A 1 97 ? -2.628 -10.009 -4.002 1.00 88.06 97 VAL A C 1
ATOM 744 O O . VAL A 1 97 ? -3.343 -10.751 -4.679 1.00 88.06 97 VAL A O 1
ATOM 747 N N . VAL A 1 98 ? -1.424 -9.608 -4.401 1.00 86.44 98 VAL A N 1
ATOM 748 C CA . VAL A 1 98 ? -0.801 -10.065 -5.644 1.00 86.44 98 VAL A CA 1
ATOM 749 C C . VAL A 1 98 ? -0.080 -11.385 -5.371 1.00 86.44 98 VAL A C 1
ATOM 751 O O . VAL A 1 98 ? 0.728 -11.450 -4.443 1.00 86.44 98 VAL A O 1
ATOM 754 N N . PRO A 1 99 ? -0.354 -12.453 -6.143 1.00 75.38 99 PRO A N 1
ATOM 755 C CA . PRO A 1 99 ? 0.363 -13.706 -5.981 1.00 75.38 99 PRO A CA 1
ATOM 756 C C . PRO A 1 99 ? 1.838 -13.534 -6.365 1.00 75.38 99 PRO A C 1
ATOM 758 O O . PRO A 1 99 ? 2.146 -12.763 -7.281 1.00 75.38 99 PRO A O 1
ATOM 761 N N . PRO A 1 100 ? 2.749 -14.293 -5.733 1.00 69.88 100 PRO A N 1
ATOM 762 C CA . PRO A 1 100 ? 4.142 -14.289 -6.129 1.00 69.88 100 PRO A CA 1
ATOM 763 C C . PRO A 1 100 ? 4.292 -14.677 -7.601 1.00 69.88 100 PRO A C 1
ATOM 765 O O . PRO A 1 100 ? 3.549 -15.550 -8.074 1.00 69.88 100 PRO A O 1
ATOM 768 N N . PRO A 1 101 ? 5.228 -14.061 -8.351 1.00 69.25 101 PRO A N 1
ATOM 769 C CA . PRO A 1 101 ? 5.490 -14.466 -9.717 1.00 69.25 101 PRO A CA 1
ATOM 770 C C . PRO A 1 101 ? 5.879 -15.942 -9.701 1.00 69.25 101 PRO A C 1
ATOM 772 O O . PRO A 1 101 ? 6.908 -16.328 -9.147 1.00 69.25 101 PRO A O 1
ATOM 775 N N . LYS A 1 102 ? 5.041 -16.784 -10.312 1.00 66.25 102 LYS A N 1
ATOM 776 C CA . LYS A 1 102 ? 5.414 -18.167 -10.593 1.00 66.25 102 LYS A CA 1
ATOM 777 C C . LYS A 1 102 ? 6.582 -18.102 -11.563 1.00 66.25 102 LYS A C 1
ATOM 779 O O . LYS A 1 102 ? 6.432 -17.669 -12.704 1.00 66.25 102 LYS A O 1
ATOM 784 N N . ASN A 1 103 ? 7.756 -18.489 -11.094 1.00 63.47 103 ASN A N 1
ATOM 785 C CA . ASN A 1 103 ? 8.950 -18.643 -11.900 1.00 63.47 103 ASN A CA 1
ATOM 786 C C . ASN A 1 103 ? 8.737 -19.778 -12.917 1.00 63.47 103 ASN A C 1
ATOM 788 O O . ASN A 1 103 ? 9.138 -20.915 -12.708 1.00 63.47 103 ASN A O 1
ATOM 792 N N . SER A 1 104 ? 8.108 -19.447 -14.046 1.00 64.75 104 SER A N 1
ATOM 793 C CA . SER A 1 104 ? 7.716 -20.376 -15.115 1.00 64.75 104 SER A CA 1
ATOM 794 C C . SER A 1 104 ? 8.894 -20.965 -15.911 1.00 64.75 104 SER A C 1
ATOM 796 O O . SER A 1 104 ? 8.676 -21.569 -16.953 1.00 64.75 104 SER A O 1
ATOM 798 N N . TRP A 1 105 ? 10.138 -20.759 -15.464 1.00 72.38 105 TRP A N 1
ATOM 799 C CA . TRP A 1 105 ? 11.351 -21.238 -16.137 1.00 72.38 105 TRP A CA 1
ATOM 800 C C . TRP A 1 105 ? 11.838 -22.605 -15.626 1.00 72.38 105 TRP A C 1
ATOM 802 O O . TRP A 1 105 ? 12.803 -23.135 -16.167 1.00 72.38 105 TRP A O 1
ATOM 812 N N . LEU A 1 106 ?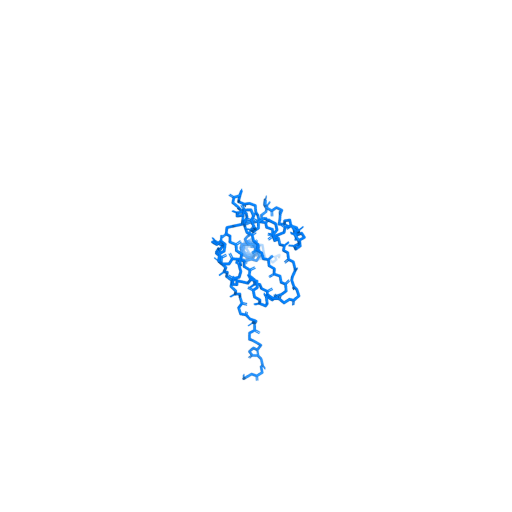 11.183 -23.169 -14.600 1.00 60.78 106 LEU A N 1
ATOM 813 C CA . LEU A 1 106 ? 11.527 -24.462 -13.984 1.00 60.78 106 LEU A CA 1
ATOM 814 C C . LEU A 1 106 ? 10.419 -25.530 -14.077 1.00 60.78 106 LEU A C 1
ATOM 816 O O . LEU A 1 106 ? 10.493 -26.538 -13.377 1.00 60.78 106 LEU A O 1
ATOM 820 N N . THR A 1 107 ? 9.406 -25.334 -14.921 1.00 59.94 107 THR A N 1
ATOM 821 C CA . THR A 1 107 ? 8.377 -26.347 -15.228 1.00 59.94 107 THR A CA 1
ATOM 822 C C . THR A 1 107 ? 8.370 -26.686 -16.699 1.00 59.94 107 THR A C 1
ATOM 824 O O . THR A 1 107 ? 8.461 -25.720 -17.489 1.00 59.94 107 THR A O 1
#